Protein AF-A0A1V0HJY2-F1 (afdb_monomer_lite)

Organism: NCBI:txid428411

Structure (mmCIF, N/CA/C/O backbone):
data_AF-A0A1V0HJY2-F1
#
_entry.id   AF-A0A1V0HJY2-F1
#
loop_
_atom_site.group_PDB
_atom_site.id
_atom_site.type_symbol
_atom_site.label_atom_id
_atom_site.label_alt_id
_atom_site.label_comp_id
_atom_site.label_asym_id
_atom_site.label_entity_id
_atom_site.label_seq_id
_atom_site.pdbx_PDB_ins_code
_atom_site.Cartn_x
_atom_site.Cartn_y
_atom_site.Cartn_z
_atom_site.occupancy
_atom_site.B_iso_or_equiv
_atom_site.auth_seq_id
_atom_site.auth_comp_id
_atom_site.auth_asym_id
_atom_site.auth_atom_id
_atom_site.pdbx_PDB_model_num
ATOM 1 N N . MET A 1 1 ? -2.937 -17.466 7.085 1.00 38.38 1 MET A N 1
ATOM 2 C CA . MET A 1 1 ? -3.472 -17.688 5.718 1.00 38.38 1 MET A CA 1
ATOM 3 C C . MET A 1 1 ? -3.678 -16.414 4.869 1.00 38.38 1 MET A C 1
ATOM 5 O O . MET A 1 1 ? -4.162 -16.549 3.757 1.00 38.38 1 MET A O 1
ATOM 9 N N . LYS A 1 2 ? -3.266 -15.201 5.291 1.00 43.06 2 LYS A N 1
ATOM 10 C CA . LYS A 1 2 ? -3.442 -13.959 4.489 1.00 43.06 2 LYS A CA 1
ATOM 11 C C . LYS A 1 2 ? -2.273 -13.621 3.539 1.00 43.06 2 LYS A C 1
ATOM 13 O O . LYS A 1 2 ? -2.475 -12.960 2.531 1.00 43.06 2 LYS A O 1
ATOM 18 N N . HIS A 1 3 ? -1.078 -14.149 3.801 1.00 44.12 3 HIS A N 1
ATOM 19 C CA . HIS A 1 3 ? 0.136 -13.902 3.002 1.00 44.12 3 HIS A CA 1
ATOM 20 C C . HIS A 1 3 ? 0.094 -14.554 1.597 1.00 44.12 3 HIS A C 1
ATOM 22 O O . HIS A 1 3 ? 0.708 -14.083 0.646 1.00 44.12 3 HIS A O 1
ATOM 28 N N . PHE A 1 4 ? -0.675 -15.640 1.436 1.00 43.25 4 PHE A N 1
ATOM 29 C CA . PHE A 1 4 ? -0.638 -16.473 0.225 1.00 43.25 4 PHE A CA 1
ATOM 30 C C . PHE A 1 4 ? -1.423 -15.890 -0.966 1.00 43.25 4 PHE A C 1
ATOM 32 O O . PHE A 1 4 ? -1.131 -16.219 -2.115 1.00 43.25 4 PHE A O 1
ATOM 39 N N . GLN A 1 5 ? -2.408 -15.017 -0.714 1.00 53.31 5 GLN A N 1
ATOM 40 C CA . GLN A 1 5 ? -3.142 -14.323 -1.782 1.00 53.31 5 GLN A CA 1
ATOM 41 C C . GLN A 1 5 ? -2.329 -13.161 -2.355 1.00 53.31 5 GLN A C 1
ATOM 43 O O . GLN A 1 5 ? -2.301 -12.976 -3.570 1.00 53.31 5 GLN A O 1
ATOM 48 N N . LEU A 1 6 ? -1.606 -12.450 -1.489 1.00 57.53 6 LEU A N 1
ATOM 49 C CA . LEU A 1 6 ? -0.748 -11.332 -1.852 1.00 57.53 6 LEU A CA 1
ATOM 50 C C . LEU A 1 6 ? 0.398 -11.788 -2.766 1.00 57.53 6 LEU A C 1
ATOM 52 O O . LEU A 1 6 ? 0.529 -11.262 -3.861 1.00 57.53 6 LEU A O 1
ATOM 56 N N . LEU A 1 7 ? 1.127 -12.860 -2.437 1.00 56.97 7 LEU A N 1
ATOM 57 C CA . LEU A 1 7 ? 2.273 -13.326 -3.242 1.00 56.97 7 LEU A CA 1
ATOM 58 C C . LEU A 1 7 ? 1.932 -13.718 -4.695 1.00 56.97 7 LEU A C 1
ATOM 60 O O . LEU A 1 7 ? 2.649 -13.355 -5.631 1.00 56.97 7 LEU A O 1
ATOM 64 N N . LYS A 1 8 ? 0.819 -14.434 -4.914 1.00 58.22 8 LYS A N 1
ATOM 65 C CA . LYS A 1 8 ? 0.329 -14.741 -6.274 1.00 58.22 8 LYS A CA 1
ATOM 66 C C . LYS A 1 8 ? -0.164 -13.487 -6.992 1.00 58.22 8 LYS A C 1
ATOM 68 O O . LYS A 1 8 ? 0.061 -13.341 -8.190 1.00 58.22 8 LYS A O 1
ATOM 73 N N . PHE A 1 9 ? -0.807 -12.583 -6.261 1.00 61.03 9 PHE A N 1
ATOM 74 C CA . PHE A 1 9 ? -1.258 -11.299 -6.779 1.00 61.03 9 PHE A CA 1
ATOM 75 C C . PHE A 1 9 ? -0.081 -10.373 -7.167 1.00 61.03 9 PHE A C 1
ATOM 77 O O . PHE A 1 9 ? -0.166 -9.684 -8.187 1.00 61.03 9 PHE A O 1
ATOM 84 N N . TRP A 1 10 ? 1.027 -10.418 -6.416 1.00 60.88 10 TRP A N 1
ATOM 85 C CA . TRP A 1 10 ? 2.272 -9.675 -6.635 1.00 60.88 10 TRP A CA 1
ATOM 86 C C . TRP A 1 10 ? 3.051 -10.169 -7.852 1.00 60.88 10 TRP A C 1
ATOM 88 O O . TRP A 1 10 ? 3.571 -9.363 -8.6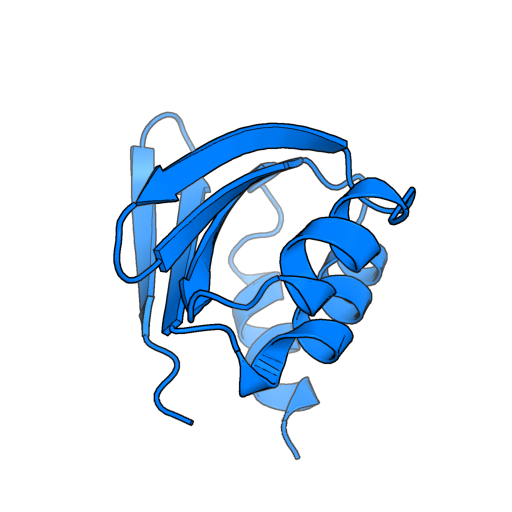22 1.00 60.88 10 TRP A O 1
ATOM 98 N N . ASN A 1 11 ? 3.108 -11.488 -8.064 1.00 61.62 11 ASN A N 1
ATOM 99 C CA . ASN A 1 11 ? 3.863 -12.073 -9.177 1.00 61.62 11 ASN A CA 1
ATOM 100 C C . ASN A 1 11 ? 3.376 -11.603 -10.557 1.00 61.62 11 ASN A C 1
ATOM 102 O O . ASN A 1 11 ? 4.193 -11.483 -11.465 1.00 61.62 11 ASN A O 1
ATOM 106 N N . ASN A 1 12 ? 2.092 -11.262 -10.699 1.00 61.38 12 ASN A N 1
ATOM 107 C CA . ASN A 1 12 ? 1.527 -10.733 -11.946 1.00 61.38 12 ASN A CA 1
ATOM 108 C C . ASN A 1 12 ? 1.727 -9.215 -12.124 1.00 61.38 12 ASN A C 1
ATOM 110 O O . ASN A 1 12 ? 1.244 -8.652 -13.102 1.00 61.38 12 ASN A O 1
ATOM 114 N N . ARG A 1 13 ? 2.378 -8.536 -11.168 1.00 64.44 13 ARG A N 1
ATOM 115 C CA . ARG A 1 13 ? 2.525 -7.069 -11.128 1.00 64.44 13 ARG A CA 1
ATOM 116 C C . ARG A 1 13 ? 3.956 -6.617 -10.826 1.00 64.44 13 ARG A C 1
ATOM 118 O O . ARG A 1 13 ? 4.149 -5.513 -10.325 1.00 64.44 13 ARG A O 1
ATOM 125 N N . ARG A 1 14 ? 4.956 -7.455 -11.133 1.00 60.19 14 ARG A N 1
ATOM 126 C CA . ARG A 1 14 ? 6.390 -7.166 -10.906 1.00 60.19 14 ARG A CA 1
ATOM 127 C C . ARG A 1 14 ? 6.862 -5.845 -11.517 1.00 60.19 14 ARG A C 1
ATOM 129 O O . ARG A 1 14 ? 7.797 -5.253 -10.991 1.00 60.19 14 ARG A O 1
ATOM 136 N N . ASP A 1 15 ? 6.205 -5.390 -12.579 1.00 64.25 15 ASP A N 1
ATOM 137 C CA . ASP A 1 15 ? 6.584 -4.169 -13.295 1.00 64.25 15 ASP A CA 1
ATOM 138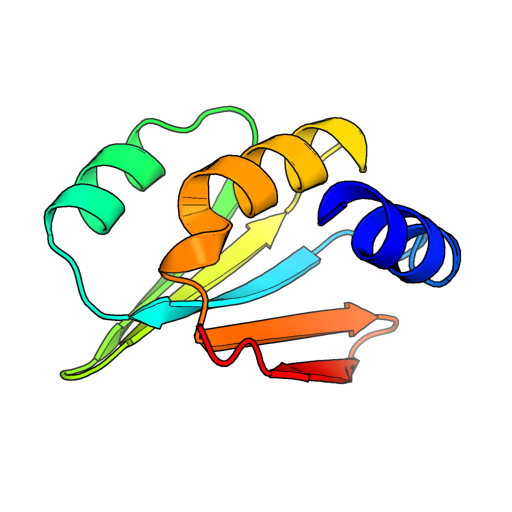 C C . ASP A 1 15 ? 5.936 -2.903 -12.710 1.00 64.25 15 ASP A C 1
ATOM 140 O O . ASP A 1 15 ? 6.390 -1.789 -12.976 1.00 64.25 15 ASP A O 1
ATOM 144 N N . SER A 1 16 ? 4.917 -3.055 -11.854 1.00 67.56 16 SER A N 1
ATOM 145 C CA . SER A 1 16 ? 4.357 -1.948 -11.080 1.00 67.56 16 SER A CA 1
ATOM 146 C C . SER A 1 16 ? 5.408 -1.477 -10.080 1.00 67.56 16 SER A C 1
ATOM 148 O O . SER A 1 16 ? 5.935 -2.280 -9.308 1.00 67.56 16 SER A O 1
ATOM 150 N N . ARG A 1 17 ? 5.707 -0.176 -10.070 1.00 70.25 17 ARG A N 1
ATOM 151 C CA . ARG A 1 17 ? 6.609 0.447 -9.077 1.00 70.25 17 ARG A CA 1
ATOM 152 C C . ARG A 1 17 ? 5.915 1.449 -8.167 1.00 70.25 17 ARG A C 1
ATOM 154 O O . ARG A 1 17 ? 6.551 2.025 -7.288 1.00 70.25 17 ARG A O 1
ATOM 161 N N . SER A 1 18 ? 4.622 1.647 -8.381 1.00 75.12 18 SER A N 1
ATOM 162 C CA . SER A 1 18 ? 3.792 2.529 -7.584 1.00 75.12 18 SER A CA 1
ATOM 163 C C . SER A 1 18 ? 2.387 1.970 -7.438 1.00 75.12 18 SER A C 1
ATOM 165 O O . SER A 1 18 ? 1.930 1.137 -8.226 1.00 75.12 18 SER A O 1
ATOM 167 N N . LEU A 1 19 ? 1.703 2.409 -6.391 1.00 78.81 19 LEU A N 1
ATOM 168 C CA . LEU A 1 19 ? 0.317 2.049 -6.130 1.00 78.81 19 LEU A CA 1
ATOM 169 C C . LEU A 1 19 ? -0.364 3.131 -5.301 1.00 78.81 19 LEU A C 1
ATOM 171 O O . LEU A 1 19 ? 0.296 3.931 -4.636 1.00 78.81 19 LEU A O 1
ATOM 175 N N . ASN A 1 20 ? -1.689 3.117 -5.348 1.00 79.50 20 ASN A N 1
ATOM 176 C CA . ASN A 1 20 ? -2.568 3.885 -4.491 1.00 79.50 20 ASN A CA 1
ATOM 177 C C . ASN A 1 20 ? -3.183 2.968 -3.423 1.00 79.50 20 ASN A C 1
ATOM 179 O O . ASN A 1 20 ? -3.652 1.876 -3.750 1.00 79.50 20 ASN A O 1
ATOM 183 N N . ILE A 1 21 ? -3.203 3.407 -2.170 1.00 81.69 21 ILE A N 1
ATOM 184 C CA . ILE A 1 21 ? -3.905 2.744 -1.067 1.00 81.69 21 ILE A CA 1
ATOM 185 C C . ILE A 1 21 ? -4.946 3.705 -0.517 1.00 81.69 21 ILE A C 1
ATOM 187 O O . ILE A 1 21 ? -4.600 4.814 -0.111 1.00 81.69 21 ILE A O 1
ATOM 191 N N . ASP A 1 22 ? -6.182 3.232 -0.412 1.00 80.88 22 ASP A N 1
ATOM 192 C CA . ASP A 1 22 ? -7.228 3.903 0.343 1.00 80.88 22 ASP A CA 1
ATOM 193 C C . ASP A 1 22 ? -7.362 3.193 1.688 1.00 80.88 22 ASP A C 1
ATOM 195 O O . ASP A 1 22 ? -7.695 2.004 1.764 1.00 80.88 22 ASP A O 1
ATOM 199 N N . LEU A 1 23 ? -7.109 3.930 2.760 1.00 81.94 23 LEU A N 1
ATOM 200 C CA . LEU A 1 23 ? -7.228 3.452 4.132 1.00 81.94 23 LEU A CA 1
ATOM 201 C C . LEU A 1 23 ? -8.441 4.088 4.791 1.00 81.94 23 LEU A C 1
ATOM 203 O O . LEU A 1 23 ? -8.763 5.242 4.504 1.00 81.94 23 LEU A O 1
ATOM 207 N N . LYS A 1 24 ? -9.068 3.374 5.726 1.00 82.38 24 LYS A N 1
ATOM 208 C CA . LYS A 1 24 ? -10.013 3.972 6.675 1.00 82.38 24 LYS A CA 1
ATOM 209 C C . LYS A 1 24 ? -9.307 5.100 7.433 1.00 82.38 24 LYS A C 1
ATOM 211 O O . LYS A 1 24 ? -8.134 4.971 7.789 1.00 82.38 24 LYS A O 1
ATOM 216 N N . TYR A 1 25 ? -10.008 6.210 7.645 1.00 78.81 25 TYR A N 1
ATOM 217 C CA . TYR A 1 25 ? -9.449 7.333 8.388 1.00 78.81 25 TYR A CA 1
ATOM 218 C C . TYR A 1 25 ? -9.129 6.936 9.835 1.00 78.81 25 TYR A C 1
ATOM 220 O O . TYR A 1 25 ? -10.021 6.582 10.602 1.00 78.81 25 TYR A O 1
ATOM 228 N N . ASP A 1 26 ? -7.850 7.031 10.193 1.00 79.25 26 ASP A N 1
ATOM 229 C CA . ASP A 1 26 ? -7.335 6.834 11.545 1.00 79.25 26 ASP A CA 1
ATOM 230 C C . ASP A 1 26 ? -6.098 7.731 11.738 1.00 79.25 26 ASP A C 1
ATOM 232 O O . ASP A 1 26 ? -5.121 7.657 10.981 1.00 79.25 26 ASP A O 1
ATOM 236 N N . LEU A 1 27 ? -6.147 8.602 12.750 1.00 73.44 27 LEU A N 1
ATOM 237 C CA . LEU A 1 27 ? -5.064 9.527 13.097 1.00 73.44 27 LEU A CA 1
ATOM 238 C C . LEU A 1 27 ? -3.756 8.798 13.430 1.00 73.44 27 LEU A C 1
ATOM 240 O O . LEU A 1 27 ? -2.681 9.268 13.060 1.00 73.44 27 LEU A O 1
ATOM 244 N N . GLN A 1 28 ? -3.828 7.620 14.046 1.00 81.50 28 GLN A N 1
ATOM 245 C CA . GLN A 1 28 ? -2.647 6.849 14.408 1.00 81.50 28 GLN A CA 1
ATOM 246 C C . GLN A 1 28 ? -1.963 6.241 13.177 1.00 81.50 28 GLN A C 1
ATOM 248 O O . GLN A 1 28 ? -0.735 6.186 13.100 1.00 81.50 28 GLN A O 1
ATOM 253 N N . ILE A 1 29 ? -2.737 5.856 12.161 1.00 78.25 29 ILE A N 1
ATOM 254 C CA . ILE A 1 29 ? -2.190 5.403 10.875 1.00 78.25 29 ILE A CA 1
ATOM 255 C C . ILE A 1 29 ? -1.467 6.549 10.169 1.00 78.25 29 ILE A C 1
ATOM 257 O O . ILE A 1 29 ? -0.382 6.348 9.621 1.00 78.25 29 ILE A O 1
ATOM 261 N N . LEU A 1 30 ? -2.036 7.759 10.211 1.00 73.25 30 LEU A N 1
ATOM 262 C CA . LEU A 1 30 ? -1.422 8.945 9.613 1.00 73.25 30 LEU A CA 1
ATOM 263 C C . LEU A 1 30 ? -0.037 9.236 10.205 1.00 73.25 30 LEU A C 1
ATOM 265 O O . LEU A 1 30 ? 0.867 9.586 9.441 1.00 73.25 30 LEU A O 1
ATOM 269 N N . GLU A 1 31 ? 0.117 9.090 11.523 1.00 79.75 31 GLU A N 1
ATOM 270 C CA . GLU A 1 31 ? 1.381 9.292 12.244 1.00 79.75 31 GLU A CA 1
ATOM 271 C C . GLU A 1 31 ? 2.383 8.145 12.067 1.00 79.75 31 GLU A C 1
ATOM 273 O O . GLU A 1 31 ? 3.590 8.379 12.032 1.00 79.75 31 GLU A O 1
ATOM 278 N N . ASN A 1 32 ? 1.917 6.900 11.968 1.00 81.38 32 ASN A N 1
ATOM 279 C CA . ASN A 1 32 ? 2.802 5.749 11.780 1.00 81.38 32 ASN A CA 1
ATOM 280 C C . ASN A 1 32 ? 3.348 5.686 10.347 1.00 81.38 32 ASN A C 1
ATOM 282 O O . ASN A 1 32 ? 4.525 5.383 10.134 1.00 81.38 32 ASN A O 1
ATOM 286 N N . MET A 1 33 ? 2.532 6.050 9.355 1.00 75.44 33 MET A N 1
ATOM 287 C CA . MET A 1 33 ? 2.967 6.096 7.959 1.00 75.44 33 MET A CA 1
ATOM 288 C C . MET A 1 33 ? 4.031 7.158 7.698 1.00 75.44 33 MET A C 1
ATOM 290 O O . MET A 1 33 ? 4.958 6.898 6.939 1.00 75.44 33 MET A O 1
ATOM 294 N N . SER A 1 34 ? 3.958 8.326 8.346 1.00 70.81 34 SER A N 1
ATOM 295 C CA . SER A 1 34 ? 4.993 9.360 8.187 1.00 70.81 34 SER A CA 1
ATOM 296 C C . SER A 1 34 ? 6.360 8.938 8.735 1.00 70.81 34 SER A C 1
ATOM 298 O O . SER A 1 34 ? 7.373 9.523 8.363 1.00 70.81 34 SER A O 1
ATOM 300 N N . LYS A 1 35 ? 6.396 7.911 9.592 1.00 78.06 35 LYS A N 1
ATOM 301 C CA . LYS A 1 35 ? 7.618 7.326 10.159 1.00 78.06 35 LYS A CA 1
ATOM 302 C C . LYS A 1 35 ? 8.125 6.117 9.369 1.00 78.06 35 LYS A C 1
ATOM 304 O O . LYS A 1 35 ? 9.199 5.606 9.676 1.00 78.06 35 LYS A O 1
ATOM 309 N N . THR A 1 36 ? 7.366 5.637 8.384 1.00 72.75 36 THR A N 1
ATOM 310 C CA . THR A 1 36 ? 7.732 4.441 7.622 1.00 72.75 36 THR A CA 1
ATOM 311 C C . THR A 1 36 ? 8.738 4.810 6.533 1.00 72.75 36 THR A C 1
ATOM 313 O O . THR A 1 36 ? 8.418 5.558 5.616 1.00 72.75 36 THR A O 1
ATOM 316 N N . THR A 1 37 ? 9.961 4.288 6.631 1.00 67.00 37 THR A N 1
ATOM 317 C CA . THR A 1 37 ? 11.069 4.585 5.701 1.00 67.00 37 THR A CA 1
ATOM 318 C C . THR A 1 37 ? 11.194 3.582 4.553 1.00 67.00 37 THR A C 1
ATOM 320 O O . THR A 1 37 ? 11.958 3.808 3.617 1.00 67.00 37 THR A O 1
ATOM 323 N N . GLU A 1 38 ? 10.451 2.476 4.619 1.00 68.94 38 GLU A N 1
ATOM 324 C CA . GLU A 1 38 ? 10.504 1.374 3.647 1.00 68.94 38 GLU A CA 1
ATOM 325 C C . GLU A 1 38 ? 9.870 1.739 2.296 1.00 68.94 38 GLU A C 1
ATOM 327 O O . GLU A 1 38 ? 10.185 1.134 1.274 1.00 68.94 38 GLU A O 1
ATOM 332 N N . VAL A 1 39 ? 9.003 2.755 2.269 1.00 71.12 39 VAL A N 1
ATOM 333 C CA . VAL A 1 39 ? 8.326 3.228 1.058 1.00 71.12 39 VAL A CA 1
ATOM 334 C C . VAL A 1 39 ? 8.422 4.741 0.930 1.00 71.12 39 VAL A C 1
ATOM 336 O O . VAL A 1 39 ? 8.340 5.479 1.910 1.00 71.12 39 VAL A O 1
ATOM 339 N N . ASN A 1 40 ? 8.552 5.219 -0.304 1.00 77.06 40 ASN A N 1
ATOM 340 C CA . ASN A 1 40 ? 8.503 6.645 -0.596 1.00 77.06 40 ASN A CA 1
ATOM 341 C C . ASN A 1 40 ? 7.049 7.046 -0.836 1.00 77.06 40 ASN A C 1
ATOM 343 O O . ASN A 1 40 ? 6.488 6.738 -1.890 1.00 77.06 40 ASN A O 1
ATOM 347 N N . ILE A 1 41 ? 6.441 7.743 0.123 1.00 77.75 41 ILE A N 1
ATOM 348 C CA . ILE A 1 41 ? 5.121 8.354 -0.062 1.00 77.75 41 ILE A CA 1
ATOM 349 C C . ILE A 1 41 ? 5.285 9.558 -0.991 1.00 77.75 41 ILE A C 1
ATOM 351 O O . ILE A 1 41 ? 5.955 10.531 -0.653 1.00 77.75 41 ILE A O 1
ATOM 355 N N . LEU A 1 42 ? 4.680 9.481 -2.171 1.00 74.38 42 LEU A N 1
ATOM 356 C CA . LEU A 1 42 ? 4.742 10.527 -3.189 1.00 74.38 42 LEU A CA 1
ATOM 357 C C . LEU A 1 42 ? 3.620 11.550 -3.025 1.00 74.38 42 LEU A C 1
ATOM 359 O O . LEU A 1 42 ? 3.822 12.741 -3.248 1.00 74.38 42 LEU A O 1
ATOM 363 N N . TYR A 1 43 ? 2.429 11.082 -2.657 1.00 75.62 43 TYR A N 1
ATOM 364 C CA . TYR A 1 43 ? 1.265 11.930 -2.459 1.00 75.62 43 TYR A CA 1
ATOM 365 C C . TYR A 1 43 ? 0.358 11.340 -1.387 1.00 75.62 43 TYR A C 1
ATOM 367 O O . TYR A 1 43 ? 0.190 10.124 -1.292 1.00 75.62 43 TYR A O 1
ATOM 375 N N . LYS A 1 44 ? -0.235 12.221 -0.584 1.00 79.31 44 LYS A N 1
ATOM 376 C CA . LYS A 1 44 ? -1.174 11.867 0.472 1.00 79.31 44 LYS A CA 1
ATOM 377 C C . LYS A 1 44 ? -2.333 12.847 0.449 1.00 79.31 44 LYS A C 1
ATOM 379 O O . LYS A 1 44 ? -2.126 14.051 0.577 1.00 79.31 44 LYS A O 1
ATOM 384 N N . PHE A 1 45 ? -3.542 12.318 0.335 1.00 80.81 45 PHE A N 1
ATOM 385 C CA . PHE A 1 45 ? -4.772 13.091 0.399 1.00 80.81 45 PHE A CA 1
ATOM 386 C C . PHE A 1 45 ? -5.689 12.512 1.462 1.00 80.81 45 PHE A C 1
ATOM 388 O O . PHE A 1 45 ? -5.881 11.304 1.550 1.00 80.81 45 PHE A O 1
ATOM 395 N N . VAL A 1 46 ? -6.246 13.381 2.291 1.00 77.31 46 VAL A N 1
ATOM 396 C CA . VAL A 1 46 ? -7.143 12.991 3.374 1.00 77.31 46 VAL A CA 1
ATOM 397 C C . VAL A 1 46 ? -8.499 13.600 3.075 1.00 77.31 46 VAL A C 1
ATOM 399 O O . VAL A 1 46 ? -8.610 14.815 2.925 1.00 77.31 46 VAL A O 1
ATOM 402 N N . ASN A 1 47 ? -9.522 12.757 2.986 1.00 78.56 47 ASN A N 1
ATOM 403 C CA . ASN A 1 47 ? -10.910 13.199 2.986 1.00 78.56 47 ASN A CA 1
ATOM 404 C C . ASN A 1 47 ? -11.603 12.744 4.281 1.00 78.56 47 ASN A C 1
ATOM 406 O O . ASN A 1 47 ? -10.986 12.096 5.123 1.00 78.56 47 ASN A O 1
ATOM 410 N N . PHE A 1 48 ? -12.882 13.092 4.450 1.00 72.06 48 PHE A N 1
ATOM 411 C CA . PHE A 1 48 ? -13.636 12.811 5.679 1.00 72.06 48 PHE A CA 1
ATOM 412 C C . PHE A 1 48 ? -13.677 11.329 6.088 1.00 72.06 48 PHE A C 1
ATOM 414 O O . PHE A 1 48 ? -13.891 11.038 7.260 1.00 72.06 48 PHE A O 1
ATOM 421 N N . TYR A 1 49 ? -13.481 10.402 5.148 1.00 73.56 49 TYR A N 1
ATOM 422 C CA . TYR A 1 49 ? -13.667 8.967 5.376 1.00 73.56 49 TYR A CA 1
ATOM 423 C C . TYR A 1 49 ? -12.401 8.142 5.126 1.00 73.56 49 TYR A C 1
ATOM 425 O O . TYR A 1 49 ? -12.244 7.063 5.700 1.00 73.56 49 TYR A O 1
ATOM 433 N N . PHE A 1 50 ? -11.497 8.643 4.282 1.00 77.62 50 PHE A N 1
ATOM 434 C CA . PHE A 1 50 ? -10.382 7.880 3.748 1.00 77.62 50 PHE A CA 1
ATOM 435 C C . PHE A 1 50 ? -9.087 8.679 3.668 1.00 77.62 50 PHE A C 1
ATOM 437 O O . PHE A 1 50 ? -9.064 9.892 3.438 1.00 77.62 50 PHE A O 1
ATOM 444 N N . ILE A 1 51 ? -7.993 7.937 3.785 1.00 78.88 51 ILE A N 1
ATOM 445 C CA . ILE A 1 51 ? -6.635 8.398 3.536 1.00 78.88 51 ILE A CA 1
ATOM 446 C C . ILE A 1 51 ? -6.185 7.741 2.234 1.00 78.88 51 ILE A C 1
ATOM 448 O O . ILE A 1 51 ? -6.042 6.524 2.179 1.00 78.88 51 ILE A O 1
ATOM 452 N N . HIS A 1 52 ? -5.975 8.555 1.208 1.00 81.50 52 HIS A N 1
ATOM 453 C CA . HIS A 1 52 ? -5.459 8.161 -0.099 1.00 81.50 52 HIS A CA 1
ATOM 454 C C . HIS A 1 52 ? -3.950 8.340 -0.097 1.00 81.50 52 HIS A C 1
ATOM 456 O O . HIS A 1 52 ? -3.457 9.428 0.221 1.00 81.50 52 HIS A O 1
ATOM 462 N N . ILE A 1 53 ? -3.213 7.290 -0.437 1.00 80.31 53 ILE A N 1
ATOM 463 C CA . ILE A 1 53 ? -1.752 7.287 -0.385 1.00 80.31 53 ILE A CA 1
ATOM 464 C C . ILE A 1 53 ? -1.202 6.727 -1.677 1.00 80.31 53 ILE A C 1
ATOM 466 O O . ILE A 1 53 ? -1.342 5.540 -1.958 1.00 80.31 53 ILE A O 1
ATOM 470 N N . PHE A 1 54 ? -0.487 7.574 -2.407 1.00 82.00 54 PHE A N 1
ATOM 471 C CA . PHE A 1 54 ? 0.332 7.144 -3.521 1.00 82.00 54 PHE A CA 1
ATOM 472 C C . PHE A 1 54 ? 1.766 6.928 -3.047 1.00 82.00 54 PHE A C 1
ATOM 474 O O . PHE A 1 54 ? 2.396 7.848 -2.516 1.00 82.00 54 PHE A O 1
ATOM 481 N N . LEU A 1 55 ? 2.285 5.720 -3.240 1.00 83.56 55 LEU A N 1
ATOM 482 C CA . LEU A 1 55 ? 3.621 5.341 -2.790 1.00 83.56 55 LEU A CA 1
ATOM 483 C C . LEU A 1 55 ? 4.411 4.619 -3.876 1.00 83.56 55 LEU A C 1
ATOM 485 O O . LEU A 1 55 ? 3.838 3.972 -4.753 1.00 83.56 55 LEU A O 1
ATOM 489 N N . CYS A 1 56 ? 5.734 4.717 -3.773 1.00 80.44 56 CYS A N 1
ATOM 490 C CA . CYS A 1 56 ? 6.703 3.931 -4.526 1.00 80.44 56 CYS A CA 1
ATOM 491 C C . CYS A 1 56 ? 7.487 3.018 -3.582 1.00 80.44 56 CYS A C 1
ATOM 493 O O . CYS A 1 56 ? 7.860 3.422 -2.480 1.00 80.44 56 CYS A O 1
ATOM 495 N N . TYR A 1 57 ? 7.790 1.812 -4.047 1.00 77.81 57 TYR A N 1
ATOM 496 C CA . TYR A 1 57 ? 8.534 0.788 -3.309 1.00 77.81 57 TYR A CA 1
ATOM 497 C C . TYR A 1 57 ? 9.743 0.321 -4.127 1.00 77.81 57 TYR A C 1
ATOM 499 O O . TYR A 1 57 ? 9.711 0.355 -5.361 1.00 77.81 57 TYR A O 1
ATOM 507 N N . LYS A 1 58 ? 10.829 -0.099 -3.460 1.00 75.88 58 LYS A N 1
ATOM 508 C CA . LYS A 1 58 ? 12.032 -0.602 -4.151 1.00 75.88 58 LYS A CA 1
ATOM 509 C C . LYS A 1 58 ? 11.959 -2.105 -4.376 1.00 75.88 58 LYS A C 1
ATOM 511 O O . LYS A 1 58 ? 12.495 -2.597 -5.367 1.00 75.88 58 LYS A O 1
ATOM 516 N N . SER A 1 59 ? 11.284 -2.827 -3.482 1.00 75.00 59 SER A N 1
ATOM 517 C CA . SER A 1 59 ? 11.065 -4.267 -3.598 1.00 75.00 59 SER A CA 1
ATOM 518 C C . SER A 1 59 ? 9.637 -4.674 -3.234 1.00 75.00 59 SER A C 1
ATOM 520 O O . SER A 1 59 ? 8.946 -3.994 -2.477 1.00 75.00 59 SER A O 1
ATOM 522 N N . LEU A 1 60 ? 9.204 -5.831 -3.745 1.00 73.62 60 LEU A N 1
ATOM 523 C CA . LEU A 1 60 ? 7.929 -6.437 -3.345 1.00 73.62 60 LEU A CA 1
ATOM 524 C C . LEU A 1 60 ? 7.914 -6.843 -1.865 1.00 73.62 60 LEU A C 1
ATOM 526 O O . LEU A 1 60 ? 6.846 -6.913 -1.275 1.00 73.62 60 LEU A O 1
ATOM 530 N N . TYR A 1 61 ? 9.081 -7.092 -1.269 1.00 75.44 61 TYR A N 1
A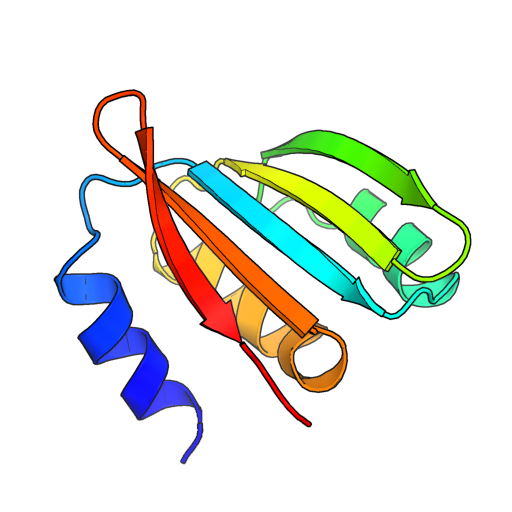TOM 531 C CA . TYR A 1 61 ?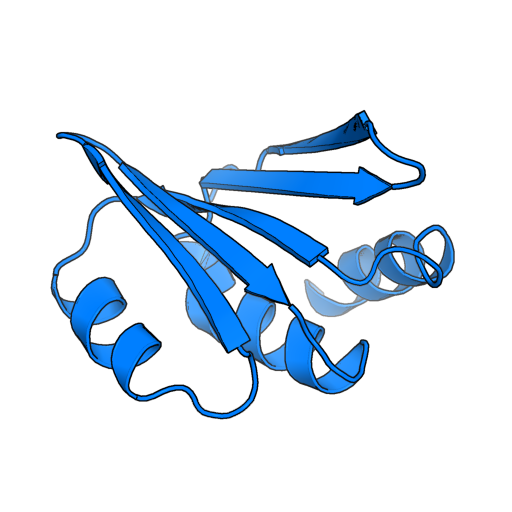 9.203 -7.462 0.139 1.00 75.44 61 TYR A CA 1
ATOM 532 C C . TYR A 1 61 ? 8.863 -6.292 1.073 1.00 75.44 61 TYR A C 1
ATOM 534 O O . TYR A 1 61 ? 8.035 -6.442 1.965 1.00 75.44 61 TYR A O 1
ATOM 542 N N . GLU A 1 62 ? 9.443 -5.113 0.827 1.00 73.94 62 GLU A N 1
ATOM 543 C CA . GLU A 1 62 ? 9.115 -3.878 1.565 1.00 73.94 62 GLU A CA 1
ATOM 544 C C . GLU A 1 62 ? 7.622 -3.557 1.462 1.00 73.94 62 GLU A C 1
ATOM 546 O O . GLU A 1 62 ? 6.964 -3.210 2.441 1.00 73.94 62 GLU A O 1
ATOM 551 N N . LEU A 1 63 ? 7.065 -3.727 0.262 1.00 76.50 63 LEU A N 1
ATOM 552 C CA . LEU A 1 63 ? 5.650 -3.506 0.047 1.00 76.50 63 LEU A CA 1
ATOM 553 C C . LEU A 1 63 ? 4.780 -4.492 0.837 1.00 76.50 63 LEU A C 1
ATOM 555 O O . LEU A 1 63 ? 3.795 -4.083 1.446 1.00 76.50 63 LEU A O 1
ATOM 559 N N . ASP A 1 64 ? 5.119 -5.778 0.835 1.00 77.00 64 ASP A N 1
ATOM 560 C CA . ASP A 1 64 ? 4.325 -6.794 1.525 1.00 77.00 64 ASP A CA 1
ATOM 561 C C . ASP A 1 64 ? 4.322 -6.579 3.046 1.00 77.00 64 ASP A C 1
ATOM 563 O O . ASP A 1 64 ? 3.274 -6.712 3.680 1.00 77.00 64 ASP A O 1
ATOM 567 N N . ASN A 1 65 ? 5.448 -6.140 3.620 1.00 76.19 65 ASN A N 1
ATOM 568 C CA . ASN A 1 65 ? 5.533 -5.748 5.029 1.00 76.19 65 ASN A CA 1
ATOM 569 C C . ASN A 1 65 ? 4.615 -4.562 5.345 1.00 76.19 65 ASN A C 1
ATOM 571 O O . ASN A 1 65 ? 3.830 -4.630 6.295 1.00 76.19 65 ASN A O 1
ATOM 575 N N . LEU A 1 66 ? 4.644 -3.512 4.517 1.00 77.50 66 LEU A N 1
ATOM 576 C CA . LEU A 1 66 ? 3.758 -2.360 4.671 1.00 77.50 66 LEU A CA 1
ATOM 577 C C . LEU A 1 66 ? 2.284 -2.779 4.602 1.00 77.50 66 LEU A C 1
ATOM 579 O O . LEU A 1 66 ? 1.493 -2.440 5.483 1.00 77.50 66 LEU A O 1
ATOM 583 N N . ILE A 1 67 ? 1.900 -3.525 3.564 1.00 78.19 67 ILE A N 1
ATOM 584 C CA . ILE A 1 67 ? 0.515 -3.975 3.399 1.00 78.19 67 ILE A CA 1
ATOM 585 C C . ILE A 1 67 ? 0.098 -4.826 4.595 1.00 78.19 67 ILE A C 1
ATOM 587 O O . ILE A 1 67 ? -0.982 -4.597 5.129 1.00 78.19 67 ILE A O 1
ATOM 591 N N . ALA A 1 68 ? 0.947 -5.741 5.071 1.00 77.69 68 ALA A N 1
ATOM 592 C CA . ALA A 1 68 ? 0.663 -6.563 6.242 1.00 77.69 68 ALA A CA 1
ATOM 593 C C . ALA A 1 68 ? 0.444 -5.731 7.517 1.00 77.69 68 ALA A C 1
ATOM 595 O O . ALA A 1 68 ? -0.478 -6.035 8.277 1.00 77.69 68 ALA A O 1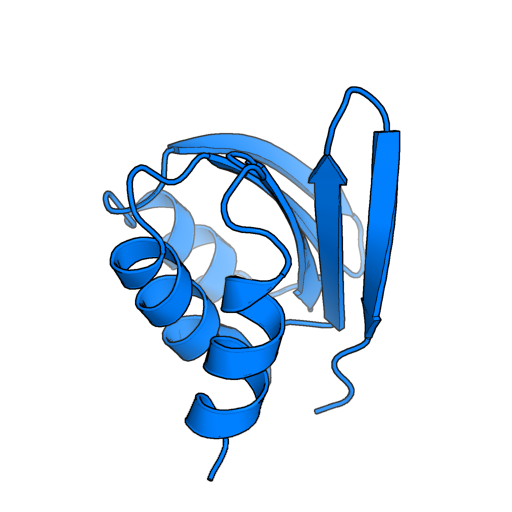
ATOM 596 N N . MET A 1 69 ? 1.230 -4.670 7.731 1.00 77.25 69 MET A N 1
ATOM 597 C CA . MET A 1 69 ? 1.082 -3.775 8.886 1.00 77.25 69 MET A CA 1
ATOM 598 C C . MET A 1 69 ? -0.262 -3.043 8.903 1.00 77.25 69 MET A C 1
ATOM 600 O O . MET A 1 69 ? -0.859 -2.872 9.965 1.00 77.25 69 MET A O 1
ATOM 604 N N . TYR A 1 70 ? -0.757 -2.623 7.737 1.00 76.12 70 TYR A N 1
ATOM 605 C CA . TYR A 1 70 ? -1.965 -1.797 7.636 1.00 76.12 70 TYR A CA 1
ATOM 606 C C . TYR A 1 70 ? -3.192 -2.555 7.114 1.00 76.12 70 TYR A C 1
ATOM 608 O O . TYR A 1 70 ? -4.258 -1.959 6.979 1.00 76.12 70 TYR A O 1
ATOM 616 N N . VAL A 1 71 ? -3.084 -3.867 6.880 1.00 73.81 71 VAL A N 1
ATOM 617 C CA . VAL A 1 71 ? -4.075 -4.688 6.161 1.00 73.81 71 VAL A CA 1
ATOM 618 C C . VAL A 1 71 ? -5.500 -4.587 6.710 1.00 73.81 71 VAL A C 1
ATOM 620 O O . VAL A 1 71 ? -6.458 -4.623 5.948 1.00 73.81 71 VAL A O 1
ATOM 623 N N . CYS A 1 72 ? -5.670 -4.437 8.026 1.00 73.19 72 CYS A N 1
ATOM 624 C CA . CYS A 1 72 ? -6.994 -4.328 8.653 1.00 73.19 72 CYS A CA 1
ATOM 625 C C . CYS A 1 72 ? -7.705 -2.999 8.341 1.00 73.19 72 CYS A C 1
ATOM 627 O O . CYS A 1 72 ? -8.930 -2.911 8.455 1.00 73.19 72 CYS A O 1
ATOM 629 N N . ASN A 1 73 ? -6.934 -1.992 7.935 1.00 76.81 73 ASN A N 1
ATOM 630 C CA . ASN A 1 73 ? -7.375 -0.625 7.690 1.00 76.81 73 ASN A CA 1
ATOM 631 C C . ASN A 1 73 ? -7.425 -0.275 6.203 1.00 76.81 73 ASN A C 1
ATOM 633 O O . ASN A 1 73 ? -7.945 0.780 5.848 1.00 76.81 73 ASN A O 1
ATOM 637 N N . ILE A 1 74 ? -6.900 -1.141 5.338 1.00 77.62 74 ILE A N 1
ATOM 638 C CA . ILE A 1 74 ? -7.007 -0.989 3.890 1.00 77.62 74 ILE A CA 1
ATOM 639 C C . ILE A 1 74 ? -8.460 -1.220 3.495 1.00 77.62 74 ILE A C 1
ATOM 641 O O . ILE A 1 74 ? -9.045 -2.239 3.839 1.00 77.62 74 ILE A O 1
ATOM 645 N N . ASN A 1 75 ? -9.026 -0.257 2.776 1.00 76.31 75 ASN A N 1
ATOM 646 C CA . ASN A 1 75 ? -10.322 -0.366 2.120 1.00 76.31 75 ASN A CA 1
ATOM 647 C C . ASN A 1 75 ? -10.142 -0.747 0.645 1.00 76.31 75 ASN A C 1
ATOM 649 O O . ASN A 1 75 ? -10.873 -1.578 0.105 1.00 76.31 75 ASN A O 1
ATOM 653 N N . LYS A 1 76 ? -9.138 -0.153 -0.011 1.00 78.25 76 LYS A N 1
ATOM 654 C CA . LYS A 1 76 ? -8.861 -0.379 -1.428 1.00 78.25 76 LYS A CA 1
ATOM 655 C C . LYS A 1 76 ? -7.371 -0.248 -1.741 1.00 78.25 76 LYS A C 1
ATOM 657 O O . LYS A 1 76 ? -6.680 0.574 -1.151 1.00 78.25 76 LYS A O 1
ATOM 662 N N . ILE A 1 77 ? -6.882 -1.035 -2.697 1.00 77.06 77 ILE A N 1
ATOM 663 C CA . ILE A 1 77 ? -5.551 -0.874 -3.300 1.00 77.06 77 ILE A CA 1
ATOM 664 C C . ILE A 1 77 ? -5.710 -0.791 -4.815 1.00 77.06 77 ILE A C 1
ATOM 666 O O . ILE A 1 77 ? -6.317 -1.676 -5.412 1.00 77.06 77 ILE A O 1
ATOM 670 N N . SER A 1 78 ? -5.137 0.240 -5.434 1.00 74.25 78 SER A N 1
ATOM 671 C CA . SER A 1 78 ? -5.157 0.451 -6.887 1.00 74.25 78 SER A CA 1
ATOM 672 C C . SER A 1 78 ? -3.736 0.479 -7.437 1.00 74.25 78 SER A C 1
ATOM 674 O O . SER A 1 78 ? -2.883 1.189 -6.914 1.00 74.25 78 SER A O 1
ATOM 676 N N . PHE A 1 79 ? -3.461 -0.252 -8.511 1.00 72.19 79 PHE A N 1
ATOM 677 C CA . PHE A 1 79 ? -2.110 -0.332 -9.084 1.00 72.19 79 PHE A CA 1
ATOM 678 C C . PHE A 1 79 ? -1.948 0.542 -10.308 1.00 72.19 79 PHE A C 1
ATOM 680 O O . PHE A 1 79 ? -2.836 0.555 -11.162 1.00 72.19 79 PHE A O 1
ATOM 687 N N . PHE A 1 80 ? -0.788 1.189 -10.420 1.00 66.12 80 PHE A N 1
ATOM 688 C CA . PHE A 1 80 ? -0.426 1.961 -11.597 1.00 66.12 80 PHE A CA 1
ATOM 689 C C . PHE A 1 80 ? 0.571 1.174 -12.451 1.00 66.12 80 PHE A C 1
ATOM 691 O O . PHE A 1 80 ? 1.705 0.929 -12.044 1.00 66.12 80 PHE A O 1
ATOM 698 N N . MET A 1 81 ? 0.138 0.763 -13.641 1.00 64.81 81 MET A N 1
ATOM 699 C CA . MET A 1 81 ? 0.959 0.028 -14.603 1.00 64.81 81 MET A CA 1
ATOM 700 C C . MET A 1 81 ? 0.801 0.653 -15.989 1.00 64.81 81 MET A C 1
ATOM 702 O O . MET A 1 81 ? -0.315 0.924 -16.434 1.00 64.81 81 MET A O 1
ATOM 706 N N . ASP A 1 82 ? 1.922 0.874 -16.674 1.00 63.12 82 ASP A N 1
ATOM 707 C CA .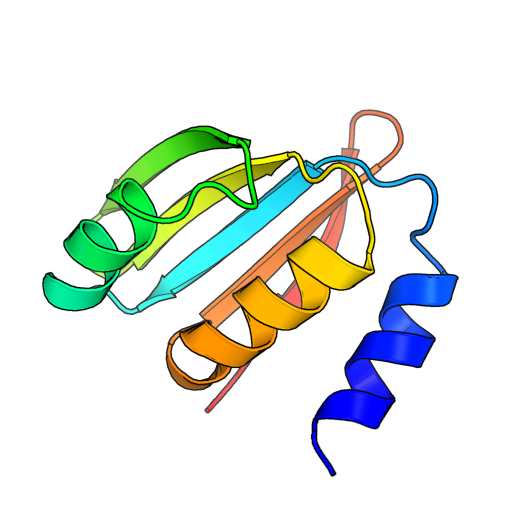 ASP A 1 82 ? 1.963 1.359 -18.061 1.00 63.12 82 ASP A CA 1
ATOM 708 C C . ASP A 1 82 ? 1.169 2.660 -18.298 1.00 63.12 82 ASP A C 1
ATOM 710 O O . ASP A 1 82 ? 0.464 2.802 -19.293 1.00 63.12 82 ASP A O 1
ATOM 714 N N . GLY A 1 83 ? 1.224 3.609 -17.356 1.00 61.12 83 GLY A N 1
ATOM 715 C CA . GLY A 1 83 ? 0.510 4.887 -17.483 1.00 61.12 83 GLY A CA 1
ATOM 716 C C . GLY A 1 83 ? -0.993 4.826 -17.174 1.00 61.12 83 GLY A C 1
ATOM 717 O O . GLY A 1 83 ? -1.689 5.814 -17.393 1.00 61.12 83 GLY A O 1
ATOM 718 N N . SER A 1 84 ? -1.504 3.702 -16.656 1.00 59.03 84 SER A N 1
ATOM 719 C CA . SER A 1 84 ? -2.927 3.523 -16.336 1.00 59.03 84 SER A CA 1
ATOM 720 C C . SER A 1 84 ? -3.156 2.792 -15.008 1.00 59.03 84 SER A C 1
ATOM 722 O O . SER A 1 84 ? -2.357 1.951 -14.588 1.00 59.03 84 SER A O 1
ATOM 724 N N . PHE A 1 85 ? -4.274 3.091 -14.337 1.00 61.41 85 PHE A N 1
ATOM 725 C CA . PHE A 1 85 ? -4.734 2.290 -13.202 1.00 61.41 85 PHE A CA 1
ATOM 726 C C . PHE A 1 85 ? -5.356 0.993 -13.721 1.00 61.41 85 PHE A C 1
ATOM 728 O O . PHE A 1 85 ? -6.353 1.032 -14.438 1.00 61.41 85 PHE A O 1
ATOM 735 N N . LYS A 1 86 ? -4.760 -0.158 -13.386 1.00 60.53 86 LYS A N 1
ATOM 736 C CA . LYS A 1 86 ? -5.157 -1.446 -13.987 1.00 60.53 86 LYS A CA 1
ATOM 737 C C . LYS A 1 86 ? -6.043 -2.328 -13.112 1.00 60.53 86 LYS A C 1
ATOM 739 O O . LYS A 1 86 ? -6.663 -3.248 -13.641 1.00 60.53 86 LYS A O 1
ATOM 744 N N . THR A 1 87 ? -6.091 -2.154 -11.791 1.00 60.97 87 THR A N 1
ATOM 745 C CA . THR A 1 87 ? -6.924 -3.027 -10.938 1.00 60.97 87 THR A CA 1
ATOM 746 C C . THR A 1 87 ? -7.151 -2.437 -9.557 1.00 60.97 87 THR A C 1
ATOM 748 O O . THR A 1 87 ? -6.181 -2.014 -8.928 1.00 60.97 87 THR A O 1
ATOM 751 N N . ASP A 1 88 ? -8.390 -2.547 -9.079 1.00 62.97 88 ASP A N 1
ATOM 752 C CA . ASP A 1 88 ? -8.793 -2.279 -7.703 1.00 62.97 88 ASP A CA 1
ATOM 753 C C . ASP A 1 88 ? -8.925 -3.602 -6.934 1.00 62.97 88 ASP A C 1
ATOM 755 O O . ASP A 1 88 ? -9.708 -4.477 -7.308 1.00 62.97 88 ASP A O 1
ATOM 759 N N . LEU A 1 89 ? -8.161 -3.765 -5.857 1.00 66.31 89 LEU A N 1
ATOM 760 C CA . LEU A 1 89 ? -8.457 -4.748 -4.820 1.00 66.31 89 LEU A CA 1
ATOM 761 C C . LEU A 1 89 ? -9.286 -4.070 -3.741 1.00 66.31 89 LEU A C 1
ATOM 763 O O . LEU A 1 89 ? -8.787 -3.171 -3.068 1.00 66.31 89 LEU A O 1
ATOM 767 N N . TYR A 1 90 ? -10.518 -4.528 -3.553 1.00 61.66 90 TYR A N 1
ATOM 768 C CA . TYR A 1 90 ? -11.346 -4.129 -2.421 1.00 61.66 90 TYR A CA 1
ATOM 769 C C . TYR A 1 90 ? -11.064 -5.054 -1.249 1.00 61.66 90 TYR A C 1
ATOM 771 O O . TYR A 1 90 ? -11.133 -6.278 -1.375 1.00 61.66 90 TYR A O 1
ATOM 779 N N . TRP A 1 91 ? -10.728 -4.458 -0.115 1.00 62.03 91 TRP A N 1
ATOM 780 C CA . TRP A 1 91 ? -10.384 -5.179 1.093 1.00 62.03 91 TRP A CA 1
ATOM 781 C C . TRP A 1 91 ? -11.472 -4.919 2.134 1.00 62.03 91 TRP A C 1
ATOM 783 O O . TRP A 1 91 ? -11.414 -3.968 2.905 1.00 62.03 91 TRP A O 1
ATOM 793 N N . ASN A 1 92 ? -12.508 -5.760 2.125 1.00 48.09 92 ASN A N 1
ATOM 794 C CA . ASN A 1 92 ? -13.515 -5.754 3.183 1.00 48.09 92 ASN A CA 1
ATOM 795 C C . ASN A 1 92 ? -12.957 -6.549 4.368 1.00 48.09 92 ASN A C 1
ATOM 797 O O . ASN A 1 92 ? -12.899 -7.781 4.313 1.00 48.09 92 ASN A O 1
ATOM 801 N N . SER A 1 93 ? -12.482 -5.834 5.393 1.00 50.62 93 SER A N 1
ATOM 802 C CA . SER A 1 93 ? -12.223 -6.407 6.718 1.00 50.62 93 SER A CA 1
ATOM 803 C C . SER A 1 93 ? -13.507 -6.734 7.465 1.00 50.62 93 SER A C 1
ATOM 805 O O . SER A 1 93 ? -14.493 -5.977 7.310 1.00 50.62 93 SER A O 1
#

Secondary structure (DSSP, 8-state):
--HHHHHHHHHTTTT--EEEEEEE--HHHHHHHTT--SEEEEEEEE-SSEEEEEEEES-HHHHHHHHHHHTTTEEEEEEEETTEEEEEEE---

Radius of gyration: 12.46 Å; chains: 1; bounding box: 26×31×32 Å

pLDDT: mean 70.79, std 10.13, range [38.38, 83.56]

Foldseek 3Di:
DVLVVLVVVVVVVVQFFKKKWKFFDDPVCVVVVVVLPQWAFPDWDDDPTIIITMIGGPDPVSVSVVCVVRVQGTQWMWTDDPNDTDDIDGRDD

Sequence (93 aa):
MKHFQLLKFWNNRRDSRSLNIDLKYDLQILENMSKTTEVNILYKFVNFYFIHIFLCYKSLYELDNLIAMYVCNINKISFFMDGSFKTDLYWNS